Protein AF-A0A2I0WJS5-F1 (afdb_monomer_lite)

Radius of gyration: 18.88 Å; chains: 1; bounding box: 39×39×41 Å

pLDDT: mean 74.19, std 14.17, range [39.78, 93.0]

Secondary structure (DSSP, 8-state):
---HHHHHHHHHHT-STTTS---TTT-GGGS--PPPSEEE-TTS-EEEHHHHHTTS------S-----THHHHHTT--

Structure (mmCIF, N/CA/C/O backbone):
data_AF-A0A2I0WJS5-F1
#
_entry.id   AF-A0A2I0WJS5-F1
#
loop_
_atom_site.group_PDB
_atom_site.id
_atom_site.type_symbol
_atom_site.label_atom_id
_atom_site.label_alt_id
_atom_site.label_comp_id
_atom_site.label_asym_id
_atom_site.label_entity_id
_atom_site.label_seq_id
_atom_site.pdbx_PDB_ins_code
_atom_site.Cartn_x
_atom_site.Cartn_y
_atom_site.Cartn_z
_atom_site.occupancy
_atom_site.B_iso_or_equiv
_atom_site.auth_seq_id
_atom_site.auth_comp_id
_atom_site.auth_asym_id
_atom_site.auth_atom_id
_atom_site.pdbx_PDB_model_num
ATOM 1 N N . MET A 1 1 ? -12.008 -13.865 13.718 1.00 74.81 1 MET A N 1
ATOM 2 C CA . MET A 1 1 ? -12.064 -12.402 13.518 1.00 74.81 1 MET A CA 1
ATOM 3 C C . MET A 1 1 ? -12.132 -11.748 14.883 1.00 74.81 1 MET A C 1
ATOM 5 O O . MET A 1 1 ? -12.811 -12.290 15.744 1.00 74.81 1 MET A O 1
ATOM 9 N N . VAL A 1 2 ? -11.400 -10.657 15.099 1.00 76.38 2 VAL A N 1
ATOM 10 C CA . VAL A 1 2 ? -11.480 -9.881 16.346 1.00 76.38 2 VAL A CA 1
ATOM 11 C C . VAL A 1 2 ? -12.724 -8.982 16.269 1.00 76.38 2 VAL A C 1
ATOM 13 O O . VAL A 1 2 ? -12.946 -8.386 15.215 1.00 76.38 2 VAL A O 1
ATOM 16 N N . PRO A 1 3 ? -13.561 -8.891 17.318 1.00 93.00 3 PRO A N 1
ATOM 17 C CA . PRO A 1 3 ? -14.691 -7.965 17.332 1.00 93.00 3 PRO A CA 1
ATOM 18 C C . PRO A 1 3 ? -14.229 -6.510 17.191 1.00 93.00 3 PRO A C 1
ATOM 20 O O . PRO A 1 3 ? -13.245 -6.120 17.820 1.00 93.00 3 PRO A O 1
ATOM 23 N N . ARG A 1 4 ? -14.970 -5.690 16.432 1.00 86.25 4 ARG A N 1
ATOM 24 C CA . ARG A 1 4 ? -14.648 -4.265 16.214 1.00 86.25 4 ARG A CA 1
ATOM 25 C C . ARG A 1 4 ? -14.408 -3.515 17.530 1.00 86.25 4 ARG A C 1
ATOM 27 O O . ARG A 1 4 ? -13.381 -2.877 17.672 1.00 86.25 4 ARG A O 1
ATOM 34 N N . GLN A 1 5 ? -15.262 -3.722 18.533 1.00 93.00 5 GLN A N 1
ATOM 35 C CA . GLN A 1 5 ? -15.113 -3.094 19.852 1.00 93.00 5 GLN A CA 1
ATOM 36 C C . GLN A 1 5 ? -13.759 -3.391 20.524 1.00 93.00 5 GLN A C 1
ATOM 38 O O . GLN A 1 5 ? -13.183 -2.522 21.171 1.00 93.00 5 GLN A O 1
ATOM 43 N N . VAL A 1 6 ? -13.245 -4.617 20.380 1.00 89.62 6 VAL A N 1
ATOM 44 C CA . VAL A 1 6 ? -11.935 -4.999 20.931 1.00 89.62 6 VAL A CA 1
ATOM 45 C C . VAL A 1 6 ? -10.814 -4.307 20.152 1.00 89.62 6 VAL A C 1
ATOM 47 O O . VAL A 1 6 ? -9.853 -3.844 20.756 1.00 89.62 6 VAL A O 1
ATOM 50 N N . SER A 1 7 ? -10.957 -4.193 18.827 1.00 87.62 7 SER A N 1
ATOM 51 C CA . SER A 1 7 ? -10.032 -3.431 17.979 1.00 87.62 7 SER A CA 1
ATOM 52 C C . SER A 1 7 ? -9.988 -1.951 18.373 1.00 87.62 7 SER A C 1
ATOM 54 O O . SER A 1 7 ? -8.906 -1.403 18.563 1.00 87.62 7 SER A O 1
ATOM 56 N N . ASP A 1 8 ? -11.151 -1.324 18.556 1.00 86.62 8 ASP A N 1
ATOM 57 C CA . ASP A 1 8 ? -11.264 0.102 18.881 1.00 86.62 8 ASP A CA 1
ATOM 58 C C . ASP A 1 8 ? -10.639 0.416 20.252 1.00 86.62 8 ASP A C 1
ATOM 60 O O . ASP A 1 8 ? -9.906 1.392 20.401 1.00 86.62 8 ASP A O 1
ATOM 64 N N . GLN A 1 9 ? -10.843 -0.450 21.253 1.00 90.81 9 GLN A N 1
ATOM 65 C CA . GLN A 1 9 ? -10.215 -0.295 22.573 1.00 90.81 9 GLN A CA 1
ATOM 66 C C . GLN A 1 9 ? -8.685 -0.415 22.529 1.00 90.81 9 GLN A C 1
ATOM 68 O O . GLN A 1 9 ? -7.991 0.259 23.293 1.00 90.81 9 GLN A O 1
ATOM 73 N N . LEU A 1 10 ? -8.145 -1.266 21.651 1.00 86.44 10 LEU A N 1
ATOM 74 C CA . LEU A 1 10 ? -6.699 -1.421 21.488 1.00 86.44 10 LEU A CA 1
ATOM 75 C C . LEU A 1 10 ? -6.063 -0.194 20.831 1.00 86.44 10 LEU A C 1
ATOM 77 O O . LEU A 1 10 ? -5.013 0.239 21.299 1.00 86.44 10 LEU A O 1
ATOM 81 N N . LEU A 1 11 ? -6.714 0.391 19.819 1.00 79.62 11 LEU A N 1
ATOM 82 C CA . LEU A 1 11 ? -6.258 1.629 19.169 1.00 79.62 11 LEU A CA 1
ATOM 83 C C . LEU A 1 11 ? -6.183 2.803 20.154 1.00 79.62 11 LEU A C 1
ATOM 85 O O . LEU A 1 11 ? -5.260 3.606 20.087 1.00 79.62 11 LEU A O 1
ATOM 89 N N . ILE A 1 12 ? -7.118 2.876 21.107 1.00 82.81 12 ILE A N 1
ATOM 90 C CA . ILE A 1 12 ? -7.094 3.897 22.166 1.00 82.81 12 ILE A CA 1
ATOM 91 C C . ILE A 1 12 ? -5.938 3.650 23.145 1.00 82.81 12 ILE A C 1
ATOM 93 O O . ILE A 1 12 ? -5.249 4.587 23.541 1.00 82.81 12 ILE A O 1
ATOM 97 N N . LYS A 1 13 ? -5.730 2.395 23.567 1.00 86.19 13 LYS A N 1
ATOM 98 C CA . LYS A 1 13 ? -4.714 2.038 24.572 1.00 86.19 13 LYS A CA 1
ATOM 99 C C . LYS A 1 13 ? -3.283 2.192 24.054 1.00 86.19 13 LYS A C 1
ATOM 101 O O . LYS A 1 13 ? -2.390 2.522 24.829 1.00 86.19 13 LYS A O 1
ATOM 106 N N . PHE A 1 14 ? -3.075 1.901 22.777 1.00 80.50 14 PHE A N 1
ATOM 107 C CA . PHE A 1 14 ? -1.779 1.940 22.112 1.00 80.50 14 PHE A CA 1
ATOM 108 C C . PHE A 1 14 ? -1.827 2.950 20.969 1.00 80.50 14 PHE A C 1
ATOM 110 O O . PHE A 1 14 ? -1.629 2.588 19.811 1.00 80.50 14 PHE A O 1
ATOM 117 N N . SER A 1 15 ? -2.139 4.207 21.297 1.00 74.94 15 SER A N 1
ATOM 118 C CA . SER A 1 15 ? -2.107 5.275 20.307 1.00 74.94 15 SER A CA 1
ATOM 119 C C . SER A 1 15 ? -0.666 5.523 19.859 1.00 74.94 15 SER A C 1
ATOM 121 O O . SER A 1 15 ? 0.243 5.755 20.652 1.00 74.94 15 SER A O 1
ATOM 123 N N . ASP A 1 16 ? -0.457 5.464 18.555 1.00 71.81 16 ASP A N 1
ATOM 124 C CA . ASP A 1 16 ? 0.817 5.693 17.870 1.00 71.81 16 ASP A CA 1
ATOM 125 C C . ASP A 1 16 ? 0.993 7.154 17.419 1.00 71.81 16 ASP A C 1
ATOM 127 O O . ASP A 1 16 ? 2.058 7.546 16.947 1.00 71.81 16 ASP A O 1
ATOM 131 N N . LEU A 1 17 ? -0.031 7.984 17.637 1.00 69.19 17 LEU A N 1
ATOM 132 C CA . LEU A 1 17 ? -0.078 9.403 17.271 1.00 69.19 17 LEU A CA 1
ATOM 133 C C . LEU A 1 17 ? 0.850 10.304 18.111 1.00 69.19 17 LEU A C 1
ATOM 135 O O . LEU A 1 17 ? 1.037 11.466 17.769 1.00 69.19 17 LEU A O 1
ATOM 139 N N . SER A 1 18 ? 1.403 9.812 19.226 1.00 67.38 18 SER A N 1
ATOM 140 C CA . SER A 1 18 ? 2.069 10.658 20.229 1.00 67.38 18 SER A CA 1
ATOM 141 C C . SER A 1 18 ? 3.575 10.845 20.035 1.00 67.38 18 SER A C 1
ATOM 143 O O . SER A 1 18 ? 4.096 11.866 20.474 1.00 67.38 18 SER A O 1
ATOM 145 N N . GLU A 1 19 ? 4.300 9.863 19.493 1.00 68.44 19 GLU A N 1
ATOM 146 C CA . GLU A 1 19 ? 5.770 9.854 19.624 1.00 68.44 19 GLU A CA 1
ATOM 147 C C . GLU A 1 19 ? 6.499 10.340 18.364 1.00 68.44 19 GLU A C 1
ATOM 149 O O . GLU A 1 19 ? 7.594 10.886 18.463 1.00 68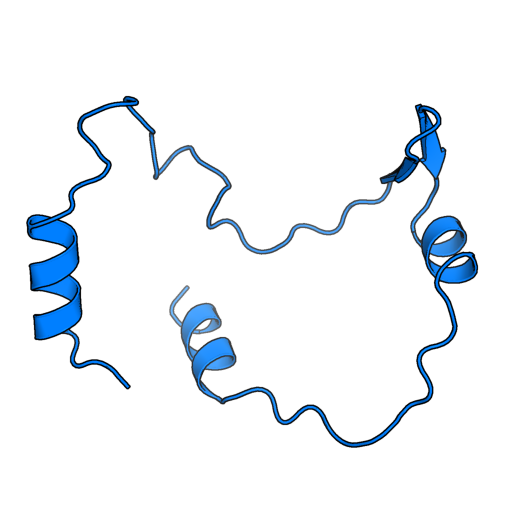.44 19 GLU A O 1
ATOM 154 N N . PHE A 1 20 ? 5.881 10.213 17.185 1.00 70.06 20 PHE A N 1
ATOM 155 C CA . PHE A 1 20 ? 6.543 10.502 15.905 1.00 70.06 20 PHE A CA 1
ATOM 156 C C . PHE A 1 20 ? 5.837 11.540 15.021 1.00 70.06 20 PHE A C 1
ATOM 158 O O . PHE A 1 20 ? 6.308 11.773 13.910 1.00 70.06 20 PHE A O 1
ATOM 165 N N . ASP A 1 21 ? 4.742 12.158 15.488 1.00 70.81 21 ASP A N 1
ATOM 166 C CA . ASP A 1 21 ? 3.890 13.068 14.690 1.00 70.81 21 ASP A CA 1
ATOM 167 C C . ASP A 1 21 ? 3.601 12.495 13.287 1.00 70.81 21 ASP A C 1
ATOM 169 O O . ASP A 1 21 ? 3.733 13.145 12.247 1.00 70.81 21 ASP A O 1
ATOM 173 N N . PHE A 1 22 ? 3.317 11.189 13.250 1.00 71.06 22 PHE A N 1
ATOM 174 C CA . PHE A 1 22 ? 3.159 10.466 12.003 1.00 71.06 22 PHE A CA 1
ATOM 175 C C . PHE A 1 22 ? 1.787 10.778 11.407 1.00 71.06 22 PHE A C 1
ATOM 177 O O . PHE A 1 22 ? 0.751 10.336 11.904 1.00 71.06 22 PHE A O 1
ATOM 184 N N . ASP A 1 23 ? 1.784 11.553 10.326 1.00 74.94 23 ASP A N 1
ATOM 185 C CA . ASP A 1 23 ? 0.564 11.935 9.626 1.00 74.94 23 ASP A CA 1
ATOM 186 C C . ASP A 1 23 ? 0.034 10.755 8.802 1.00 74.94 23 ASP A C 1
ATOM 188 O O . ASP A 1 23 ? 0.439 10.542 7.657 1.00 74.94 23 ASP A O 1
ATOM 192 N N . TYR A 1 24 ? -0.872 9.976 9.396 1.00 73.38 24 TYR A N 1
ATOM 193 C CA . TYR A 1 24 ? -1.499 8.825 8.747 1.00 73.38 24 TYR A CA 1
ATOM 194 C C . TYR A 1 24 ? -2.226 9.181 7.448 1.00 73.38 24 TYR A C 1
ATOM 196 O O . TYR A 1 24 ? -2.169 8.390 6.506 1.00 73.38 24 TYR A O 1
ATOM 204 N N . GLU A 1 25 ? -2.826 10.370 7.372 1.00 74.56 25 GLU A N 1
ATOM 205 C CA . GLU A 1 25 ? -3.557 10.861 6.197 1.00 74.56 25 GLU A CA 1
ATOM 206 C C . GLU A 1 25 ? -2.611 11.199 5.039 1.00 74.56 25 GLU A C 1
ATOM 208 O O . GLU A 1 25 ? -2.936 10.988 3.869 1.00 74.56 25 GLU A O 1
ATOM 213 N N . LYS A 1 26 ? -1.404 11.689 5.342 1.00 73.06 26 LYS A N 1
ATOM 214 C CA . LYS A 1 26 ? -0.356 11.930 4.332 1.00 73.06 26 LYS A CA 1
ATOM 215 C C . LYS A 1 26 ? 0.547 10.725 4.101 1.00 73.06 26 LYS A C 1
ATOM 217 O O . LYS A 1 26 ? 1.263 10.674 3.095 1.00 73.06 26 LYS A O 1
ATOM 222 N N . SER A 1 27 ? 0.548 9.759 5.012 1.00 72.00 27 SER A N 1
ATOM 223 C CA . SER A 1 27 ? 1.365 8.567 4.884 1.00 72.00 27 SER A CA 1
ATOM 224 C C . SER A 1 27 ? 0.772 7.647 3.822 1.00 72.00 27 SER A C 1
ATOM 226 O O . SER A 1 27 ? -0.352 7.162 3.905 1.00 72.00 27 SER A O 1
ATOM 228 N N . SER A 1 28 ? 1.567 7.316 2.813 1.00 75.00 28 SER A N 1
ATOM 229 C CA . SER A 1 28 ? 1.197 6.290 1.836 1.00 75.00 28 SER A CA 1
ATOM 230 C C . SER A 1 28 ? 1.324 4.866 2.399 1.00 75.00 28 SER A C 1
ATOM 232 O O . SER A 1 28 ? 1.264 3.903 1.634 1.00 75.00 28 SER A O 1
ATOM 234 N N . ILE A 1 29 ? 1.471 4.705 3.722 1.00 78.06 29 ILE A N 1
ATOM 235 C CA . ILE A 1 29 ? 1.679 3.406 4.376 1.00 78.06 29 ILE A CA 1
ATOM 236 C C . ILE A 1 29 ? 0.485 2.468 4.154 1.00 78.06 29 ILE A C 1
ATOM 238 O O . ILE A 1 29 ? 0.669 1.264 3.987 1.00 78.06 29 ILE A O 1
ATOM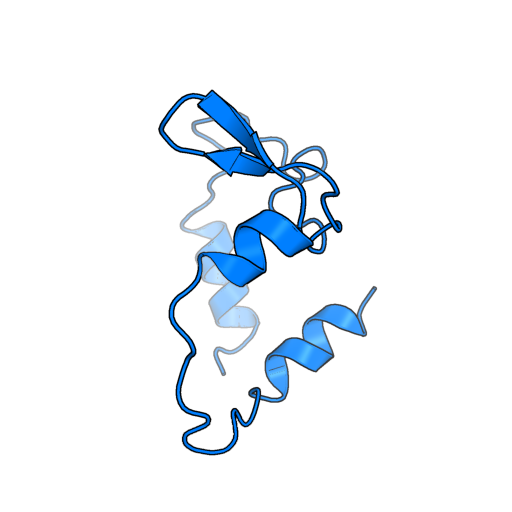 242 N N . TRP A 1 30 ? -0.717 3.044 4.060 1.00 75.25 30 TRP A N 1
ATOM 243 C CA . TRP A 1 30 ? -1.971 2.337 3.792 1.00 75.25 30 TRP A CA 1
ATOM 244 C C . TRP A 1 30 ? -2.469 2.496 2.353 1.00 75.25 30 TRP A C 1
ATOM 246 O O . TRP A 1 30 ? -3.534 1.985 2.010 1.00 75.25 30 TRP A O 1
ATOM 256 N N . SER A 1 31 ? -1.718 3.186 1.489 1.00 69.62 31 SER A N 1
ATOM 257 C CA . SER A 1 31 ? -2.105 3.299 0.084 1.00 69.62 31 SER A CA 1
ATOM 258 C C . SER A 1 31 ? -2.032 1.925 -0.601 1.00 69.62 31 SER A C 1
ATOM 260 O O . SER A 1 31 ? -1.133 1.128 -0.303 1.00 69.62 31 SER A O 1
ATOM 262 N N . PRO A 1 32 ? -2.966 1.604 -1.515 1.00 76.06 32 PRO A N 1
ATOM 263 C CA . PRO A 1 32 ? -2.915 0.345 -2.241 1.00 76.06 32 PRO A CA 1
ATOM 264 C C . PRO A 1 32 ? -1.584 0.238 -3.002 1.00 76.06 32 PRO A C 1
ATOM 266 O O . PRO A 1 32 ? -1.087 1.251 -3.502 1.00 76.06 32 PRO A O 1
ATOM 269 N N . PRO A 1 33 ? -0.990 -0.965 -3.127 1.00 78.19 33 PRO A N 1
ATOM 270 C CA . PRO A 1 33 ? 0.288 -1.130 -3.807 1.00 78.19 33 PRO A CA 1
ATOM 271 C C . PRO A 1 33 ? 0.252 -0.547 -5.224 1.00 78.19 33 PRO A C 1
ATOM 273 O O . PRO A 1 33 ? -0.397 -1.088 -6.120 1.00 78.19 33 PRO A O 1
ATOM 276 N N . VAL A 1 34 ? 0.968 0.558 -5.437 1.00 78.81 34 VAL A N 1
ATOM 277 C CA . VAL A 1 34 ? 1.055 1.195 -6.754 1.00 78.81 34 VAL A CA 1
ATOM 278 C C . VAL A 1 34 ? 2.090 0.451 -7.608 1.00 78.81 34 VAL A C 1
ATOM 280 O O . VAL A 1 34 ? 3.228 0.263 -7.156 1.00 78.81 34 VAL A O 1
ATOM 283 N N . PRO A 1 35 ? 1.754 0.042 -8.848 1.00 78.31 35 PRO A N 1
ATOM 284 C CA . PRO A 1 35 ? 2.705 -0.608 -9.741 1.00 78.31 35 PRO A CA 1
ATOM 285 C C . PRO A 1 35 ? 3.932 0.274 -9.999 1.00 78.31 35 PRO A C 1
ATOM 287 O O . PRO A 1 35 ? 3.824 1.388 -10.513 1.00 78.31 35 PRO A O 1
ATOM 290 N N . ARG A 1 36 ? 5.126 -0.239 -9.682 1.00 82.25 36 ARG A N 1
ATOM 291 C CA . ARG A 1 36 ? 6.395 0.433 -9.995 1.00 82.25 36 ARG A CA 1
ATOM 292 C C . ARG A 1 36 ? 6.989 -0.124 -11.284 1.00 82.25 36 ARG A C 1
ATOM 294 O O . ARG A 1 36 ? 7.037 -1.334 -11.487 1.00 82.25 36 ARG A O 1
ATOM 301 N N . ARG A 1 37 ? 7.475 0.772 -12.148 1.00 85.50 37 ARG A N 1
ATOM 302 C CA . ARG A 1 37 ? 8.147 0.410 -13.413 1.00 85.50 37 ARG A CA 1
ATOM 303 C C . ARG A 1 37 ? 9.650 0.159 -13.253 1.00 85.50 37 ARG A C 1
ATOM 305 O O . ARG A 1 37 ? 10.242 -0.499 -14.104 1.00 85.50 37 ARG A O 1
ATOM 312 N N . ALA A 1 38 ? 10.238 0.669 -12.173 1.00 87.81 38 ALA A N 1
ATOM 313 C CA . ALA A 1 38 ? 11.662 0.606 -11.882 1.00 87.81 38 ALA A CA 1
ATOM 314 C C . ALA A 1 38 ? 11.896 0.101 -10.452 1.00 87.81 38 ALA A C 1
ATOM 316 O O . ALA A 1 38 ? 11.195 0.497 -9.518 1.00 87.81 38 ALA A O 1
ATOM 317 N N . PHE A 1 39 ? 12.891 -0.765 -10.303 1.00 88.56 39 PHE A N 1
ATOM 318 C CA . PHE A 1 39 ? 13.336 -1.362 -9.048 1.00 88.56 39 PHE A CA 1
ATOM 319 C C . PHE A 1 39 ? 14.838 -1.141 -8.905 1.00 88.56 39 PHE A C 1
ATOM 321 O O . PHE A 1 39 ? 15.534 -1.070 -9.910 1.00 88.56 39 PHE A O 1
ATOM 328 N N . ILE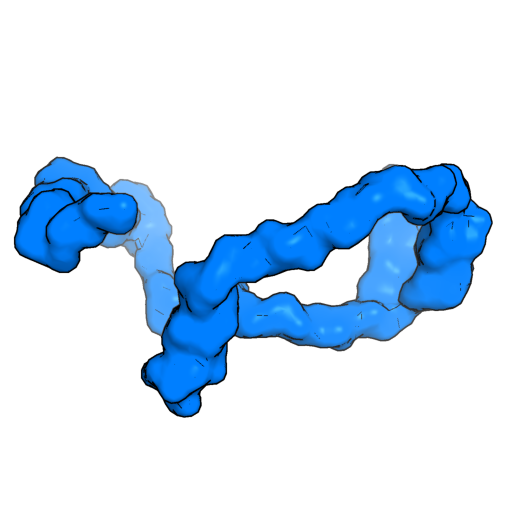 A 1 40 ? 15.339 -1.041 -7.677 1.00 90.44 40 ILE A N 1
ATOM 329 C CA . ILE A 1 40 ? 16.770 -0.871 -7.410 1.00 90.44 40 ILE A CA 1
ATOM 330 C C . ILE A 1 40 ? 17.280 -2.166 -6.783 1.00 90.44 40 ILE A C 1
ATOM 332 O O . ILE A 1 40 ? 16.704 -2.648 -5.805 1.00 90.44 40 ILE A O 1
ATOM 336 N N . THR A 1 41 ? 18.319 -2.762 -7.363 1.00 85.62 41 THR A N 1
ATOM 337 C CA . THR A 1 41 ? 18.977 -3.937 -6.777 1.00 85.62 41 THR A CA 1
ATOM 338 C C . THR A 1 41 ? 19.841 -3.526 -5.582 1.00 85.62 41 THR A C 1
ATOM 340 O O . THR A 1 41 ? 20.209 -2.357 -5.466 1.00 85.62 41 THR A O 1
ATOM 343 N N . PRO A 1 42 ? 20.258 -4.462 -4.712 1.00 85.94 42 PRO A N 1
ATOM 344 C CA . PRO A 1 42 ? 21.197 -4.152 -3.628 1.00 85.94 42 PRO A CA 1
ATOM 345 C C . PRO A 1 42 ? 22.520 -3.520 -4.098 1.00 85.94 42 PRO A C 1
ATOM 347 O O . PRO A 1 42 ? 23.203 -2.870 -3.320 1.00 85.94 42 PRO A O 1
ATOM 350 N N . GLN A 1 43 ? 22.877 -3.692 -5.375 1.00 90.56 43 GLN A N 1
ATOM 351 C CA . GLN A 1 43 ? 24.059 -3.105 -6.011 1.00 90.56 43 GLN A CA 1
ATOM 352 C C . GLN A 1 43 ? 23.803 -1.694 -6.577 1.00 90.56 43 GLN A C 1
ATOM 354 O O . GLN A 1 43 ? 24.666 -1.145 -7.254 1.00 90.56 43 GLN A O 1
ATOM 359 N N . GLY A 1 44 ? 22.618 -1.118 -6.355 1.00 90.75 44 GLY A N 1
ATOM 360 C CA . GLY A 1 44 ? 22.247 0.211 -6.848 1.00 90.75 44 GLY A CA 1
ATOM 361 C C . GLY A 1 44 ? 21.834 0.251 -8.323 1.00 90.75 44 GLY A C 1
ATOM 362 O O . GLY A 1 44 ? 21.691 1.333 -8.886 1.00 90.75 44 GLY A O 1
ATOM 363 N N . ILE A 1 45 ? 21.629 -0.902 -8.968 1.00 91.75 45 ILE A N 1
ATOM 364 C CA . ILE A 1 45 ? 21.283 -0.965 -10.393 1.00 91.75 45 ILE A CA 1
ATOM 365 C C . ILE A 1 45 ? 19.771 -0.829 -10.555 1.00 91.75 45 ILE A C 1
ATOM 367 O O . ILE A 1 45 ? 19.003 -1.533 -9.898 1.00 91.75 45 ILE A O 1
ATOM 371 N N . VAL A 1 46 ? 19.342 0.045 -11.466 1.00 91.94 46 VAL A N 1
ATOM 372 C CA . VAL A 1 46 ? 17.930 0.170 -11.838 1.00 91.94 46 VAL A CA 1
ATOM 373 C C . VAL A 1 46 ? 17.546 -0.971 -12.781 1.00 91.94 46 VAL A C 1
ATOM 375 O O . VAL A 1 46 ? 18.157 -1.159 -13.831 1.00 91.94 46 VAL A O 1
ATOM 378 N N . CYS A 1 47 ? 16.517 -1.730 -12.419 1.00 90.00 47 CYS A N 1
ATOM 379 C CA . CYS A 1 47 ? 15.979 -2.833 -13.204 1.00 90.00 47 CYS A CA 1
ATOM 380 C C . CYS A 1 47 ? 14.489 -2.644 -13.480 1.00 90.00 47 CYS A C 1
ATOM 382 O O . CYS A 1 47 ? 13.737 -2.104 -12.664 1.00 90.00 47 CYS A O 1
ATOM 384 N N . THR A 1 48 ? 14.046 -3.138 -14.629 1.00 91.06 48 THR A N 1
ATOM 385 C CA . THR A 1 48 ? 12.627 -3.205 -14.979 1.00 91.06 48 THR A CA 1
ATOM 386 C C . THR A 1 48 ? 11.947 -4.384 -14.283 1.00 91.06 48 THR A C 1
ATOM 388 O O . THR A 1 48 ? 12.594 -5.319 -13.802 1.00 91.06 48 THR A O 1
ATOM 391 N N . HIS A 1 49 ? 10.613 -4.376 -14.268 1.00 87.12 49 HIS A N 1
ATOM 392 C CA . HIS A 1 49 ? 9.826 -5.482 -13.718 1.00 87.12 49 HIS A CA 1
ATOM 393 C C . HIS A 1 49 ? 10.190 -6.842 -14.345 1.00 87.12 49 HIS A C 1
ATOM 395 O O . HIS A 1 49 ? 10.378 -7.819 -13.626 1.00 87.12 49 HIS A O 1
ATOM 401 N N . SER A 1 50 ? 10.345 -6.919 -15.672 1.00 86.94 50 SER A N 1
ATOM 402 C CA . SER A 1 50 ? 10.687 -8.172 -16.365 1.00 86.94 50 SER A CA 1
ATOM 403 C C . SER A 1 50 ? 12.074 -8.695 -15.986 1.00 86.94 50 SER A C 1
ATOM 405 O O . SER A 1 50 ? 12.237 -9.893 -15.759 1.00 86.94 50 SER A O 1
ATOM 407 N N . GLN A 1 51 ? 13.056 -7.799 -15.858 1.00 89.38 51 GLN A N 1
ATOM 408 C CA . GLN A 1 51 ? 14.409 -8.143 -15.419 1.00 89.38 51 GLN A CA 1
ATOM 409 C C . GLN A 1 51 ? 14.412 -8.678 -13.986 1.00 89.38 51 GLN A C 1
ATOM 411 O O . GLN A 1 51 ? 15.070 -9.680 -13.724 1.00 89.38 51 GLN A O 1
ATOM 416 N N . LEU A 1 52 ? 13.650 -8.061 -13.075 1.00 87.50 52 LEU A N 1
ATOM 417 C CA . LEU A 1 52 ? 13.497 -8.547 -11.702 1.00 87.50 52 LEU A CA 1
ATOM 418 C C . LEU A 1 52 ? 12.834 -9.931 -11.670 1.00 87.50 52 LEU A C 1
ATOM 420 O O . LEU A 1 52 ? 13.350 -10.844 -11.030 1.00 87.50 52 LEU A O 1
ATOM 424 N N . MET A 1 53 ? 11.720 -10.106 -12.387 1.00 84.06 53 MET A N 1
ATOM 425 C CA . MET A 1 53 ? 10.987 -11.377 -12.430 1.00 84.06 53 MET A CA 1
ATOM 426 C C . MET A 1 53 ? 11.834 -12.522 -12.993 1.00 84.06 53 MET A C 1
ATOM 428 O O . MET A 1 53 ? 11.734 -13.641 -12.503 1.00 84.06 53 MET A O 1
ATOM 432 N N . GLY A 1 54 ? 12.712 -12.247 -13.962 1.00 85.56 54 GLY A N 1
ATOM 433 C CA . GLY A 1 54 ? 13.647 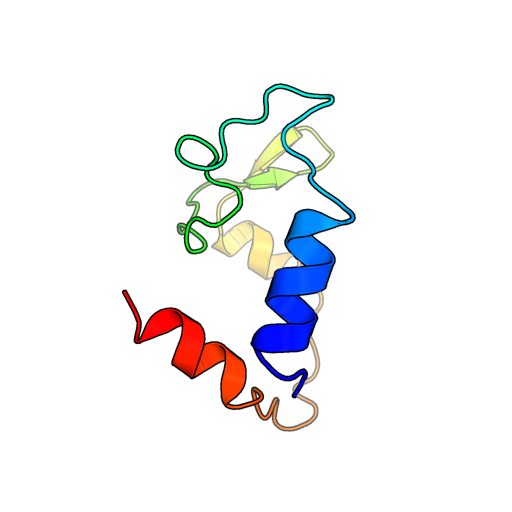-13.240 -14.500 1.00 85.56 54 GLY A CA 1
ATOM 434 C C . GLY A 1 54 ? 14.766 -13.657 -13.535 1.00 85.56 54 GLY A C 1
ATOM 435 O O . GLY A 1 54 ? 15.426 -14.664 -13.776 1.00 85.56 54 GLY A O 1
ATOM 436 N N . LYS A 1 55 ? 15.001 -12.901 -12.453 1.00 82.62 55 LYS A N 1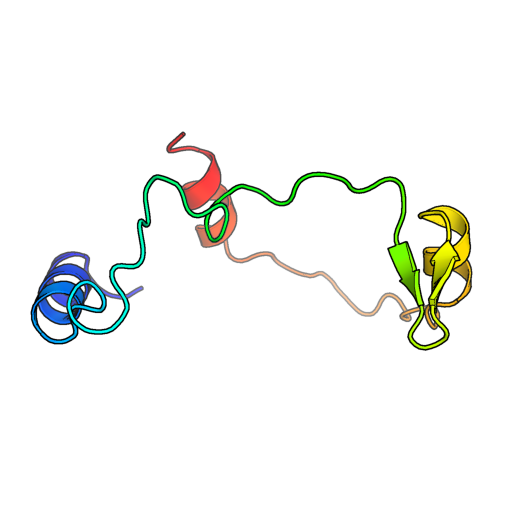
ATOM 437 C CA . LYS A 1 55 ? 16.006 -13.210 -11.418 1.00 82.62 55 LYS A CA 1
ATOM 438 C C . LYS A 1 55 ? 15.420 -13.948 -10.218 1.00 82.62 55 LYS A C 1
ATOM 440 O O . LYS A 1 55 ? 16.180 -14.499 -9.424 1.00 82.62 55 LYS A O 1
ATOM 445 N N . LEU A 1 56 ? 14.097 -13.945 -10.060 1.00 80.94 56 LEU A N 1
ATOM 446 C CA . LEU A 1 56 ? 13.449 -14.661 -8.971 1.00 80.94 56 LEU A CA 1
ATOM 447 C C . LEU A 1 56 ? 13.490 -16.171 -9.242 1.00 80.94 56 LEU A C 1
ATOM 449 O O . LEU A 1 56 ? 13.236 -16.600 -10.370 1.00 80.94 56 LEU A O 1
ATOM 453 N N . PRO A 1 57 ? 13.784 -17.001 -8.226 1.00 78.50 57 PRO A N 1
ATOM 454 C CA . PRO A 1 57 ? 13.709 -18.443 -8.386 1.00 78.50 57 PRO A CA 1
ATOM 455 C C . PRO A 1 57 ? 12.278 -18.833 -8.761 1.00 78.50 57 PRO A C 1
ATOM 457 O O . PRO A 1 57 ? 11.313 -18.361 -8.153 1.00 78.50 57 PRO A O 1
ATOM 460 N N . SER A 1 58 ? 12.137 -19.709 -9.759 1.00 69.31 58 SER A N 1
ATOM 461 C CA . SER A 1 58 ? 10.832 -20.235 -10.154 1.00 69.31 58 SER A CA 1
ATOM 462 C C . SER A 1 58 ? 10.204 -20.956 -8.964 1.00 69.31 58 SER A C 1
ATOM 464 O O . SER A 1 58 ? 10.672 -22.008 -8.517 1.00 69.31 58 SER A O 1
ATOM 466 N N . ARG A 1 59 ? 9.153 -20.359 -8.400 1.00 65.12 59 ARG A N 1
ATOM 467 C CA . ARG A 1 59 ? 8.381 -20.980 -7.331 1.00 65.12 59 ARG A CA 1
ATOM 468 C C . ARG A 1 59 ? 7.581 -22.104 -7.979 1.00 65.12 59 ARG A C 1
ATOM 470 O O . ARG A 1 59 ? 6.634 -21.829 -8.712 1.00 65.12 59 ARG A O 1
ATOM 477 N N . ARG A 1 60 ? 7.964 -23.363 -7.729 1.00 62.88 60 ARG A N 1
ATOM 478 C CA . ARG A 1 60 ? 7.141 -24.520 -8.110 1.00 62.88 60 ARG A CA 1
ATOM 479 C C . ARG A 1 60 ? 5.718 -24.264 -7.614 1.00 62.88 60 ARG A C 1
ATOM 481 O O . ARG A 1 60 ? 5.512 -23.919 -6.449 1.00 62.88 60 ARG A O 1
ATOM 488 N N . HIS A 1 61 ? 4.765 -24.324 -8.538 1.00 56.84 61 HIS A N 1
ATOM 489 C CA . HIS A 1 61 ? 3.358 -24.043 -8.294 1.00 56.84 61 HIS A CA 1
ATOM 490 C C . HIS A 1 61 ? 2.760 -25.176 -7.453 1.00 56.84 61 HIS A C 1
ATOM 492 O O . HIS A 1 61 ? 2.050 -26.037 -7.960 1.00 56.84 61 HIS A O 1
ATOM 498 N N . GLU A 1 62 ? 3.053 -25.195 -6.157 1.00 57.38 62 GLU A N 1
ATOM 499 C CA . GLU A 1 62 ? 2.401 -26.113 -5.236 1.00 57.38 62 GLU A CA 1
ATOM 500 C C . GLU A 1 62 ? 1.214 -25.401 -4.581 1.00 57.38 62 GLU A C 1
ATOM 502 O O . GLU A 1 62 ? 1.344 -24.524 -3.727 1.00 57.38 62 GLU A O 1
ATOM 507 N N . SER A 1 63 ? 0.038 -25.770 -5.097 1.00 58.31 63 SER A N 1
ATOM 508 C CA . SER A 1 63 ? -1.297 -25.694 -4.495 1.00 58.31 63 SER A CA 1
ATOM 509 C C . SER A 1 63 ? -1.822 -24.339 -3.983 1.00 58.31 63 SER A C 1
ATOM 511 O O . SER A 1 63 ? -1.450 -23.831 -2.932 1.00 58.31 63 SER A O 1
ATOM 513 N N . LYS A 1 64 ? -2.817 -23.825 -4.727 1.00 57.22 64 LYS A N 1
ATOM 514 C CA . LYS A 1 64 ? -3.995 -23.047 -4.287 1.00 57.22 64 LYS A CA 1
ATOM 515 C C . LYS A 1 64 ? -3.791 -22.151 -3.055 1.00 57.22 64 LYS A C 1
ATOM 517 O O . LYS A 1 64 ? -4.195 -22.496 -1.947 1.00 57.22 64 LYS A O 1
ATOM 522 N N . ARG A 1 65 ? -3.315 -20.922 -3.277 1.00 54.97 65 ARG A N 1
ATOM 523 C CA . ARG A 1 65 ? -3.543 -19.836 -2.315 1.00 54.97 65 ARG A CA 1
ATOM 524 C C . ARG A 1 65 ? -5.048 -19.539 -2.275 1.00 54.97 65 ARG A C 1
ATOM 526 O O . ARG A 1 65 ? -5.547 -18.799 -3.116 1.00 54.97 65 ARG A O 1
ATOM 533 N N . ARG A 1 66 ? -5.7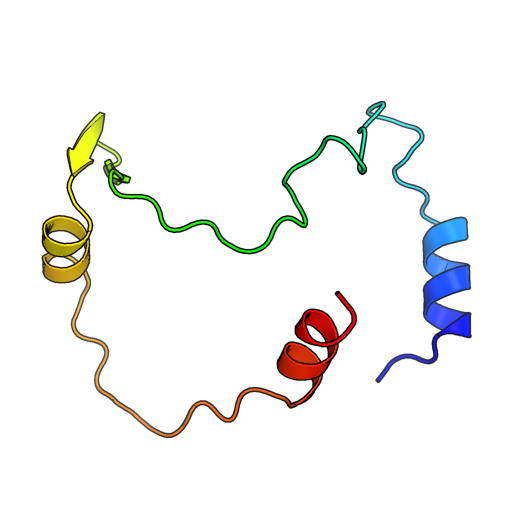92 -20.138 -1.338 1.00 56.97 66 ARG A N 1
ATOM 534 C CA . ARG A 1 66 ? -7.088 -19.582 -0.926 1.00 56.97 66 ARG A CA 1
ATOM 535 C C . ARG A 1 66 ? -6.766 -18.307 -0.168 1.00 56.97 66 ARG A C 1
ATOM 537 O O . ARG A 1 66 ? -6.311 -18.361 0.969 1.00 56.97 66 ARG A O 1
ATOM 544 N N . TRP A 1 67 ? -6.923 -17.176 -0.840 1.00 52.75 67 TRP A N 1
ATOM 545 C CA . TRP A 1 67 ? -6.892 -15.887 -0.172 1.00 52.75 67 TRP A CA 1
ATOM 546 C C . TRP A 1 67 ? -8.046 -15.882 0.836 1.00 52.75 67 TRP A C 1
ATOM 548 O O . TRP A 1 67 ? -9.173 -16.195 0.440 1.00 52.75 67 TRP A O 1
ATOM 558 N N . PRO A 1 68 ? -7.800 -15.613 2.128 1.00 55.59 68 PRO A N 1
ATOM 559 C CA . PRO A 1 68 ? -8.893 -15.464 3.068 1.00 55.59 68 PRO A CA 1
ATOM 560 C C . PRO A 1 68 ? -9.754 -14.289 2.593 1.00 55.59 68 PRO A C 1
ATOM 562 O O . PRO A 1 68 ? -9.243 -13.237 2.206 1.00 55.59 68 PRO A O 1
ATOM 565 N N . THR A 1 69 ? -11.069 -14.493 2.578 1.00 55.69 69 THR A N 1
ATOM 566 C CA . THR A 1 69 ? -12.073 -13.545 2.067 1.00 55.69 69 THR A CA 1
ATOM 567 C C . THR A 1 69 ? -11.987 -12.156 2.709 1.00 55.69 69 THR A C 1
ATOM 569 O O . THR A 1 69 ? -12.472 -11.191 2.128 1.00 55.69 69 THR A O 1
ATOM 572 N N . CYS A 1 70 ? -11.298 -12.024 3.847 1.00 49.66 70 CYS A N 1
ATOM 573 C CA . CYS A 1 70 ? -11.048 -10.756 4.525 1.00 49.66 70 CYS A CA 1
ATOM 574 C C . CYS A 1 70 ? -10.219 -9.743 3.714 1.00 49.66 70 CYS A C 1
ATOM 576 O O . CYS A 1 70 ? -10.419 -8.547 3.889 1.00 49.66 70 CYS A O 1
ATOM 578 N N . PHE A 1 71 ? -9.334 -10.171 2.803 1.00 49.75 71 PHE A N 1
ATOM 579 C CA . PHE A 1 71 ? -8.569 -9.222 1.973 1.00 49.75 71 PHE A CA 1
ATOM 580 C C . PHE A 1 71 ? -9.405 -8.586 0.855 1.00 49.75 71 PHE A C 1
ATOM 582 O O . PHE A 1 71 ? -9.065 -7.510 0.374 1.00 49.75 71 PHE A O 1
ATOM 589 N N . HIS A 1 72 ? -10.495 -9.233 0.434 1.00 52.38 72 HIS A N 1
ATOM 590 C CA . HIS A 1 72 ? -11.377 -8.690 -0.600 1.00 52.38 72 HIS A CA 1
ATOM 591 C C . HIS A 1 72 ? -12.350 -7.646 -0.029 1.00 52.38 72 HIS A C 1
ATOM 593 O O . HIS A 1 72 ? -12.739 -6.722 -0.736 1.00 52.38 72 HIS A O 1
ATOM 599 N N . ASP A 1 73 ? -12.694 -7.770 1.255 1.00 48.50 73 ASP A N 1
ATOM 600 C CA . ASP A 1 73 ? -13.604 -6.858 1.956 1.00 48.50 73 ASP A CA 1
ATOM 601 C C . ASP A 1 73 ? -12.950 -5.494 2.238 1.00 48.50 73 ASP A C 1
ATOM 603 O O . ASP A 1 73 ? -13.576 -4.452 2.081 1.00 48.50 73 ASP A O 1
ATOM 607 N N . MET A 1 74 ? -11.645 -5.481 2.535 1.00 53.09 74 MET A N 1
ATOM 608 C CA . MET A 1 74 ? -10.875 -4.247 2.755 1.00 53.09 74 MET A CA 1
ATOM 609 C C . MET A 1 74 ? -10.788 -3.352 1.504 1.00 53.09 74 MET A C 1
ATOM 611 O O . MET A 1 74 ? -10.686 -2.140 1.628 1.00 53.09 74 MET A O 1
ATOM 615 N N . MET A 1 75 ? -10.860 -3.934 0.300 1.00 50.19 75 MET A N 1
ATOM 616 C CA . MET A 1 75 ? -10.782 -3.203 -0.977 1.00 50.19 75 MET A CA 1
ATOM 617 C C . MET A 1 75 ? -12.156 -2.854 -1.574 1.00 50.19 75 MET A C 1
ATOM 619 O O . MET A 1 75 ? -12.208 -2.178 -2.596 1.00 50.19 75 MET A O 1
ATOM 623 N N . ARG A 1 76 ? -13.264 -3.331 -0.984 1.00 45.53 76 ARG A N 1
ATOM 624 C CA . ARG A 1 76 ? -14.641 -2.986 -1.400 1.00 45.53 76 ARG A CA 1
ATOM 625 C C . ARG A 1 76 ? -15.276 -1.872 -0.568 1.00 45.53 76 ARG A C 1
ATOM 627 O O . ARG A 1 76 ? -16.364 -1.425 -0.911 1.00 45.53 76 ARG A O 1
ATOM 634 N N . CYS A 1 77 ? -14.625 -1.453 0.513 1.00 39.78 77 CYS A N 1
ATOM 635 C CA . CYS A 1 77 ? -15.059 -0.338 1.354 1.00 39.78 77 CYS A CA 1
ATOM 636 C C . CYS A 1 77 ? -14.389 1.004 0.994 1.00 39.78 77 CYS A C 1
ATOM 638 O O . CYS A 1 77 ? -14.471 1.934 1.793 1.00 39.78 77 CYS A O 1
ATOM 640 N N . LEU A 1 78 ? -13.741 1.092 -0.174 1.00 45.53 78 LEU A N 1
ATOM 641 C CA . LEU A 1 78 ? -13.297 2.346 -0.793 1.00 45.53 78 LEU A CA 1
ATOM 642 C C . LEU A 1 78 ? -14.301 2.791 -1.858 1.00 45.53 78 LEU A C 1
ATOM 644 O O . LEU A 1 78 ? -14.708 1.920 -2.661 1.00 45.53 78 LEU A O 1
#

Organism: NCBI:txid906689

Sequence (78 aa):
MVPRQVSDQLLIKFSDLSEFDFDYEKSSIWSPPVPRRAFITPQGIVCTHSQLMGKLPSRRHESKRRWPTCFHDMMRCL

Foldseek 3Di:
DDDPVVVVVVCVVDPPCPDPVDDPVPDCPVPDDDDDQWDQDPVRDIDGPVRVVVPDPPDDPPDDDPPPCVVVVVVVVD